Protein AF-A0A0B0EMR3-F1 (afdb_monomer)

Structure (mmCIF, N/CA/C/O backbone):
data_AF-A0A0B0EMR3-F1
#
_entry.id   AF-A0A0B0EMR3-F1
#
loop_
_atom_site.group_PDB
_atom_site.id
_atom_site.type_symbol
_atom_site.label_atom_id
_atom_site.label_alt_id
_atom_site.label_comp_id
_atom_site.label_asym_id
_atom_site.label_entity_id
_atom_site.label_seq_id
_atom_site.pdbx_PDB_ins_code
_atom_site.Cartn_x
_atom_site.Cartn_y
_atom_site.Cartn_z
_atom_site.occupancy
_atom_site.B_iso_or_equiv
_atom_site.auth_seq_id
_atom_site.auth_comp_id
_atom_site.auth_asym_id
_atom_site.auth_atom_id
_atom_site.pdbx_PDB_model_num
ATOM 1 N N . MET A 1 1 ? 4.623 22.990 12.867 1.00 52.25 1 MET A N 1
ATOM 2 C CA . MET A 1 1 ? 3.958 22.751 11.571 1.00 52.25 1 MET A CA 1
ATOM 3 C C . MET A 1 1 ? 4.017 21.261 11.329 1.00 52.25 1 MET A C 1
ATOM 5 O O . MET A 1 1 ? 5.117 20.756 11.161 1.00 52.25 1 MET A O 1
ATOM 9 N N . GLY A 1 2 ? 2.885 20.564 11.441 1.00 60.41 2 GLY A N 1
ATOM 10 C CA . GLY A 1 2 ? 2.825 19.161 11.035 1.00 60.41 2 GLY A CA 1
ATOM 11 C C . GLY A 1 2 ? 3.057 19.095 9.533 1.00 60.41 2 GLY A C 1
ATOM 12 O O . GLY A 1 2 ? 2.505 19.904 8.787 1.00 60.41 2 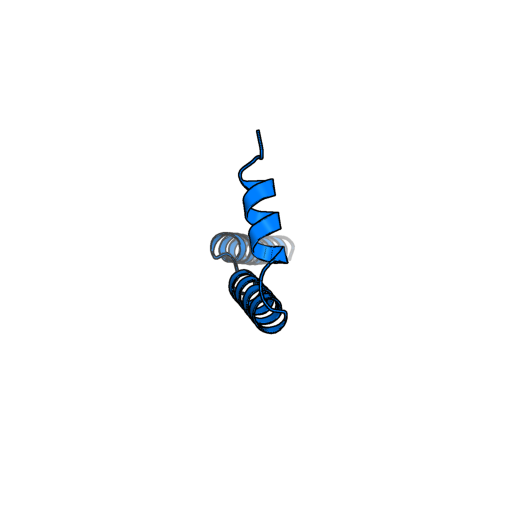GLY A O 1
ATOM 13 N N . THR A 1 3 ? 3.951 18.220 9.103 1.00 81.62 3 THR A N 1
ATOM 14 C CA . THR A 1 3 ? 4.168 17.979 7.680 1.00 81.62 3 THR A CA 1
ATOM 15 C C . THR A 1 3 ? 2.991 17.180 7.123 1.00 81.62 3 THR A C 1
ATOM 17 O O . THR A 1 3 ? 2.279 16.509 7.869 1.00 81.62 3 THR A O 1
ATOM 20 N N . ILE A 1 4 ? 2.802 17.193 5.801 1.00 83.75 4 ILE A N 1
ATOM 21 C CA . ILE A 1 4 ? 1.791 16.354 5.126 1.00 83.75 4 ILE A CA 1
ATOM 22 C C . ILE A 1 4 ? 1.932 14.876 5.552 1.00 83.75 4 ILE A C 1
ATOM 24 O O . ILE A 1 4 ? 0.937 14.165 5.682 1.00 83.75 4 ILE A O 1
ATOM 28 N N . SER A 1 5 ? 3.163 14.435 5.838 1.00 87.00 5 SER A N 1
ATOM 29 C CA . SER A 1 5 ? 3.472 13.092 6.341 1.00 87.00 5 SER A CA 1
ATOM 30 C C . SER A 1 5 ? 2.873 12.817 7.726 1.00 87.00 5 SER A C 1
ATOM 32 O O . SER A 1 5 ? 2.325 11.740 7.966 1.00 87.00 5 SER A O 1
ATOM 34 N N . ASP A 1 6 ? 2.916 13.798 8.631 1.00 91.75 6 ASP A N 1
ATOM 35 C CA . ASP A 1 6 ? 2.410 13.646 9.998 1.00 91.75 6 ASP A CA 1
ATOM 36 C C . ASP A 1 6 ? 0.880 13.529 10.016 1.00 91.75 6 ASP A C 1
ATOM 38 O O . ASP A 1 6 ? 0.321 12.673 10.706 1.00 91.75 6 ASP A O 1
ATOM 42 N N . GLU A 1 7 ? 0.197 14.342 9.206 1.00 91.62 7 GLU A N 1
ATOM 43 C CA . GLU A 1 7 ? -1.260 14.282 9.051 1.00 91.62 7 GLU A CA 1
ATOM 44 C C . GLU A 1 7 ? -1.714 12.973 8.398 1.00 91.62 7 GLU A C 1
ATOM 46 O O . GLU A 1 7 ? -2.697 12.364 8.828 1.00 91.62 7 GLU A O 1
ATOM 51 N N . LEU A 1 8 ? -0.984 12.511 7.380 1.00 91.62 8 LEU A N 1
ATOM 52 C CA . LEU A 1 8 ? -1.260 11.241 6.717 1.00 91.62 8 LEU A CA 1
ATOM 53 C C . LEU A 1 8 ? -1.072 10.059 7.679 1.00 91.62 8 LEU A C 1
ATOM 55 O O . LEU A 1 8 ? -1.933 9.184 7.759 1.00 91.62 8 LEU A O 1
ATOM 59 N N . SER A 1 9 ? 0.006 10.069 8.467 1.00 91.19 9 SER A N 1
ATOM 60 C CA . SER A 1 9 ? 0.276 9.058 9.495 1.00 91.19 9 SER A CA 1
ATOM 61 C C . SER A 1 9 ? -0.833 9.005 10.548 1.00 91.19 9 SER A C 1
ATOM 63 O O . SER A 1 9 ? -1.297 7.921 10.908 1.00 91.19 9 SER A O 1
ATOM 65 N N . ALA A 1 10 ? -1.310 10.165 11.011 1.00 93.88 10 ALA A N 1
ATOM 66 C CA . ALA A 1 10 ? -2.412 10.241 11.967 1.00 93.88 10 ALA A CA 1
ATOM 67 C C . ALA A 1 10 ? -3.713 9.653 11.397 1.00 93.88 10 ALA A C 1
ATOM 69 O O . ALA A 1 10 ? -4.388 8.881 12.080 1.00 93.88 10 ALA A O 1
ATOM 70 N N . LYS A 1 11 ? -4.032 9.952 10.131 1.00 93.75 11 LYS A N 1
ATOM 71 C CA . LYS A 1 11 ? -5.209 9.397 9.446 1.00 93.75 11 LYS A CA 1
ATOM 72 C C . LYS A 1 11 ? -5.126 7.880 9.311 1.00 93.75 11 LYS A C 1
ATOM 74 O O . LYS A 1 11 ? -6.070 7.205 9.700 1.00 93.75 11 LYS A O 1
ATOM 79 N N . ILE A 1 12 ? -3.992 7.342 8.857 1.00 92.62 12 ILE A N 1
ATOM 80 C CA . ILE A 1 12 ? -3.793 5.889 8.708 1.00 92.62 12 ILE A CA 1
ATOM 81 C C . ILE A 1 12 ? -3.922 5.175 10.061 1.00 92.62 12 ILE A C 1
ATOM 83 O O . ILE A 1 12 ? -4.549 4.122 10.157 1.00 92.62 12 ILE A O 1
ATOM 87 N N . LYS A 1 13 ? -3.376 5.755 11.138 1.00 92.56 13 LYS A N 1
ATOM 88 C CA . LYS A 1 13 ? -3.491 5.182 12.491 1.00 92.56 13 LYS A CA 1
ATOM 89 C C . LYS A 1 13 ? -4.931 5.150 13.006 1.00 92.56 13 LYS A C 1
ATOM 91 O O . LYS A 1 13 ? -5.268 4.225 13.744 1.00 92.56 13 LYS A O 1
ATOM 96 N N . SER A 1 14 ? -5.752 6.123 12.606 1.00 95.62 14 SER A N 1
ATOM 97 C CA . SER A 1 14 ? -7.164 6.236 12.986 1.00 95.62 14 SER A CA 1
ATOM 98 C C . SER A 1 14 ? -8.093 5.276 12.234 1.00 95.62 14 SER A C 1
ATOM 100 O O . SER A 1 14 ? -9.257 5.166 12.619 1.00 95.62 14 SER A O 1
ATOM 102 N N . LEU A 1 15 ? -7.624 4.612 11.174 1.00 95.25 15 LEU A N 1
ATOM 103 C CA . LEU A 1 15 ? -8.437 3.652 10.429 1.00 95.25 15 LEU A CA 1
ATOM 104 C C . LEU A 1 15 ? -8.735 2.402 11.281 1.00 95.25 15 LEU A C 1
ATOM 106 O O . LEU A 1 15 ? -7.864 1.960 12.044 1.00 95.25 15 LEU A O 1
ATOM 110 N N . PRO A 1 16 ? -9.928 1.800 11.140 1.00 96.88 16 PRO A N 1
ATOM 111 C CA . PRO A 1 16 ? -10.213 0.457 11.634 1.00 96.88 16 PRO A CA 1
ATOM 112 C C . PRO A 1 16 ? -9.210 -0.573 11.107 1.00 96.88 16 PRO A C 1
ATOM 114 O O . PRO A 1 16 ? -8.664 -0.427 10.015 1.00 96.88 16 PRO A O 1
ATOM 117 N N . ASP A 1 17 ? -8.992 -1.651 11.860 1.00 94.75 17 ASP A N 1
ATOM 118 C CA . ASP A 1 17 ? -7.995 -2.662 11.487 1.00 94.75 17 ASP A CA 1
ATOM 119 C C . ASP A 1 17 ? -8.304 -3.332 10.141 1.00 94.75 17 ASP A C 1
ATOM 121 O O . ASP A 1 17 ? -7.386 -3.600 9.372 1.00 94.75 17 ASP A O 1
ATOM 125 N N . ILE A 1 18 ? -9.587 -3.519 9.812 1.00 95.88 18 ILE A N 1
ATOM 126 C CA . ILE A 1 18 ? -10.004 -4.044 8.505 1.00 95.88 18 ILE A CA 1
ATOM 127 C C . ILE A 1 18 ? -9.622 -3.101 7.356 1.00 95.88 18 ILE A C 1
ATOM 129 O O . ILE A 1 18 ? -9.051 -3.544 6.366 1.00 95.88 18 ILE A O 1
ATOM 133 N N . GLU A 1 19 ? -9.827 -1.793 7.522 1.00 95.81 19 GLU A N 1
ATOM 134 C CA . GLU A 1 19 ? -9.490 -0.792 6.503 1.00 95.81 19 GLU A CA 1
ATOM 135 C C . GLU A 1 19 ? -7.971 -0.656 6.326 1.00 95.81 19 GLU A C 1
ATOM 137 O O . GLU A 1 19 ? -7.488 -0.407 5.223 1.00 95.81 19 GLU A O 1
ATOM 142 N N . LYS A 1 20 ? -7.188 -0.862 7.394 1.00 94.38 20 LYS A N 1
ATOM 143 C CA . LYS A 1 20 ? -5.721 -0.925 7.292 1.00 94.38 20 LYS A CA 1
ATOM 144 C C . LYS A 1 20 ? -5.266 -2.112 6.449 1.00 94.38 20 LYS A C 1
ATOM 146 O O . LYS A 1 20 ? -4.333 -1.957 5.666 1.00 94.38 20 LYS A O 1
ATOM 151 N N . ILE A 1 21 ? -5.902 -3.272 6.613 1.00 95.31 21 ILE A N 1
ATOM 152 C CA . ILE A 1 21 ? -5.591 -4.477 5.832 1.00 95.31 21 ILE A CA 1
ATOM 153 C C . ILE A 1 21 ? -5.943 -4.246 4.359 1.00 95.31 21 ILE A C 1
ATOM 155 O O . ILE A 1 21 ? -5.085 -4.433 3.503 1.00 95.31 21 ILE A O 1
ATOM 159 N N . GLU A 1 22 ? -7.139 -3.732 4.067 1.00 95.94 22 GLU A N 1
ATOM 160 C CA . GLU A 1 22 ? -7.555 -3.403 2.694 1.00 95.94 22 GLU A CA 1
ATOM 161 C C . GLU A 1 22 ? -6.631 -2.369 2.031 1.00 95.94 22 GLU A C 1
ATOM 163 O O . GLU A 1 22 ? -6.307 -2.474 0.845 1.00 95.94 22 GLU A O 1
ATOM 168 N N . LEU A 1 23 ? -6.162 -1.375 2.795 1.00 94.56 23 LEU A N 1
ATOM 169 C CA . LEU A 1 23 ? -5.198 -0.389 2.313 1.00 94.56 23 LEU A CA 1
ATOM 170 C C . LEU A 1 23 ? -3.852 -1.036 1.961 1.00 94.56 23 LEU A C 1
ATOM 172 O O . LEU A 1 23 ? -3.281 -0.716 0.919 1.00 94.56 23 LEU A O 1
ATOM 176 N N . VAL A 1 24 ? -3.350 -1.941 2.806 1.00 93.38 24 VAL A N 1
ATOM 177 C CA . VAL A 1 24 ? -2.116 -2.696 2.535 1.00 93.38 24 VAL A CA 1
ATOM 178 C C . VAL A 1 24 ? -2.279 -3.561 1.288 1.00 93.38 24 VAL A C 1
ATOM 180 O O . VAL A 1 24 ? -1.429 -3.491 0.401 1.00 93.38 24 VAL A O 1
ATOM 183 N N . ASP A 1 25 ? -3.381 -4.301 1.173 1.00 94.12 25 ASP A N 1
ATOM 184 C CA . ASP A 1 25 ? -3.664 -5.147 0.010 1.00 94.12 25 ASP A CA 1
ATOM 185 C C . ASP A 1 25 ? -3.726 -4.321 -1.281 1.00 94.12 25 ASP A C 1
ATOM 187 O O . ASP A 1 25 ? -3.123 -4.682 -2.292 1.00 94.12 25 ASP A O 1
ATOM 191 N N . SER A 1 26 ? -4.376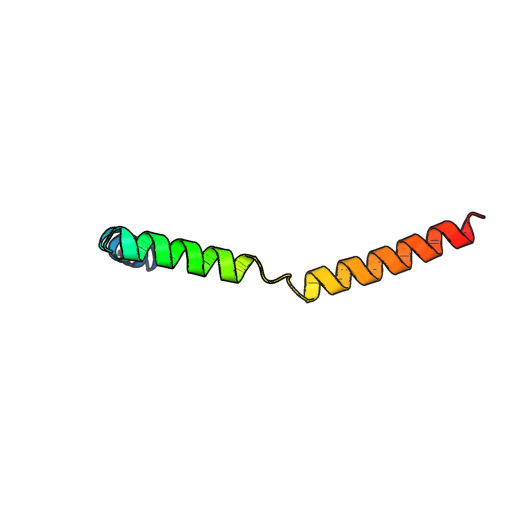 -3.155 -1.240 1.00 92.06 26 SER A N 1
ATOM 192 C CA . SER A 1 26 ? -4.441 -2.230 -2.376 1.00 92.06 26 SER A CA 1
ATOM 193 C C . SER A 1 26 ? -3.063 -1.700 -2.793 1.00 92.06 26 SER A C 1
ATOM 195 O O . SER A 1 26 ? -2.791 -1.566 -3.989 1.00 92.06 26 SER A O 1
ATOM 197 N N . ILE A 1 27 ? -2.174 -1.413 -1.834 1.00 91.19 27 ILE A N 1
ATOM 198 C CA . ILE A 1 27 ? -0.796 -0.979 -2.116 1.00 91.19 27 ILE A CA 1
ATOM 199 C C . ILE A 1 27 ? -0.002 -2.116 -2.761 1.00 91.19 27 ILE A C 1
ATOM 201 O O . ILE A 1 27 ? 0.654 -1.903 -3.781 1.00 91.19 27 ILE A O 1
ATOM 205 N N . LEU A 1 28 ? -0.082 -3.328 -2.207 1.00 90.56 28 LEU A N 1
ATOM 206 C CA . LEU A 1 28 ? 0.617 -4.493 -2.751 1.00 90.56 28 LEU A CA 1
ATOM 207 C C . LEU A 1 28 ? 0.151 -4.810 -4.178 1.00 90.56 28 LEU A C 1
ATOM 209 O O . LEU A 1 28 ? 0.978 -5.030 -5.057 1.00 90.56 28 LEU A O 1
ATOM 213 N N . MET A 1 29 ? -1.154 -4.727 -4.442 1.00 88.75 29 MET A N 1
ATOM 214 C CA . MET A 1 29 ? -1.724 -4.961 -5.772 1.00 88.75 29 MET A CA 1
ATOM 215 C C . MET A 1 29 ? -1.316 -3.892 -6.804 1.00 88.75 29 MET A C 1
ATOM 217 O O . MET A 1 29 ? -1.329 -4.138 -8.010 1.00 88.75 29 MET A O 1
ATOM 221 N N . GLN A 1 30 ? -0.959 -2.686 -6.355 1.00 84.81 30 GLN A N 1
ATOM 222 C CA . GLN A 1 30 ? -0.405 -1.644 -7.224 1.00 84.81 30 GLN A CA 1
ATOM 223 C C . GLN A 1 30 ? 1.081 -1.865 -7.524 1.00 84.81 30 GLN A C 1
ATOM 225 O O . GLN A 1 30 ? 1.501 -1.577 -8.642 1.00 84.81 30 GLN A O 1
ATOM 230 N N . LEU A 1 31 ? 1.847 -2.389 -6.562 1.00 81.75 31 LEU A N 1
ATOM 231 C CA . LEU A 1 31 ? 3.266 -2.725 -6.730 1.00 81.75 31 LEU A CA 1
ATOM 232 C C . LEU A 1 31 ? 3.498 -3.974 -7.590 1.00 81.75 31 LEU A C 1
ATOM 234 O O . LEU A 1 31 ? 4.558 -4.098 -8.191 1.00 81.75 31 LEU A O 1
ATOM 238 N N . ASP A 1 32 ? 2.518 -4.876 -7.672 1.00 76.69 32 ASP A N 1
ATOM 239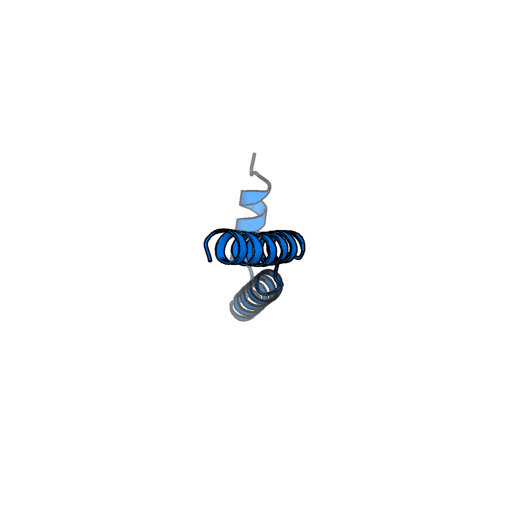 C CA . ASP A 1 32 ? 2.585 -6.090 -8.501 1.00 76.69 32 ASP A CA 1
ATOM 240 C C . ASP A 1 32 ? 2.545 -5.803 -10.013 1.00 76.69 32 ASP A C 1
ATOM 242 O O . ASP A 1 32 ? 2.801 -6.676 -10.839 1.00 76.69 32 ASP A O 1
ATOM 246 N N . LYS A 1 33 ? 2.232 -4.566 -10.414 1.00 73.19 33 LYS A N 1
ATOM 247 C CA . LYS A 1 33 ? 2.267 -4.180 -11.825 1.00 73.19 33 LYS A CA 1
ATOM 248 C C . LYS A 1 33 ? 3.727 -3.991 -12.240 1.00 73.19 33 LYS A C 1
ATOM 250 O O . LYS A 1 33 ? 4.352 -3.055 -11.737 1.00 73.19 33 LYS A O 1
ATOM 255 N N . PRO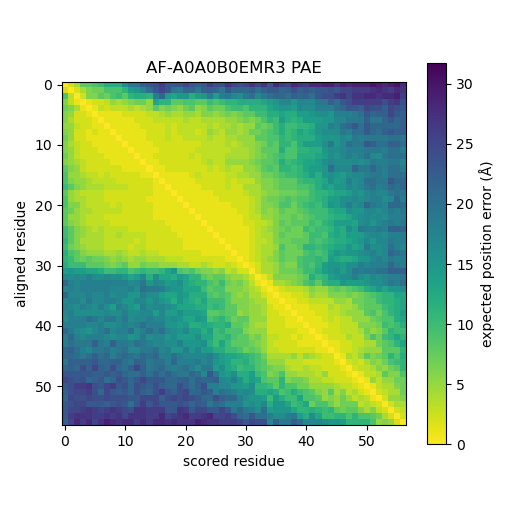 A 1 34 ? 4.266 -4.826 -13.148 1.00 67.94 34 PRO A N 1
ATOM 256 C CA . PRO A 1 34 ? 5.617 -4.625 -13.637 1.00 67.94 34 PRO A CA 1
ATOM 257 C C . PRO A 1 34 ? 5.698 -3.253 -14.299 1.00 67.94 34 PRO A C 1
ATOM 259 O O . PRO A 1 34 ? 4.780 -2.824 -15.008 1.00 67.94 34 PRO A O 1
ATOM 262 N N . ASP A 1 35 ? 6.775 -2.535 -14.000 1.00 79.38 35 ASP A N 1
ATOM 263 C CA . ASP A 1 35 ? 7.020 -1.244 -14.612 1.00 79.38 35 ASP A CA 1
ATOM 264 C C . ASP A 1 35 ? 7.364 -1.481 -16.094 1.00 79.38 35 ASP A C 1
ATOM 266 O O . ASP A 1 35 ? 8.380 -2.119 -16.392 1.00 79.38 35 ASP A O 1
ATOM 270 N N . PRO A 1 36 ? 6.547 -0.981 -17.040 1.00 78.88 36 PRO A N 1
ATOM 271 C CA . PRO A 1 36 ? 6.760 -1.227 -18.460 1.00 78.88 36 PRO A CA 1
ATOM 272 C C . PRO A 1 36 ? 8.074 -0.629 -18.982 1.00 78.88 36 PRO A C 1
ATOM 274 O O . PRO A 1 36 ? 8.533 -1.023 -20.054 1.00 78.88 36 PRO A O 1
ATOM 277 N N . GLU A 1 37 ? 8.685 0.326 -18.277 1.00 82.62 37 GLU A N 1
ATOM 278 C CA . GLU A 1 37 ? 10.027 0.818 -18.586 1.00 82.62 37 GLU A CA 1
ATOM 279 C C . GLU A 1 37 ? 11.097 -0.207 -18.189 1.00 82.62 37 GLU A C 1
ATOM 281 O O . GLU A 1 37 ? 11.989 -0.503 -18.986 1.00 82.62 37 GLU A O 1
ATOM 286 N N . ILE A 1 38 ? 10.964 -0.823 -17.011 1.00 81.38 38 ILE A N 1
ATOM 287 C CA . ILE A 1 38 ? 11.858 -1.895 -16.548 1.00 81.38 38 ILE A CA 1
ATOM 288 C C . ILE A 1 38 ? 11.739 -3.130 -17.447 1.00 81.38 38 ILE A C 1
ATOM 290 O O . ILE A 1 38 ? 12.760 -3.687 -17.856 1.00 81.38 38 ILE A O 1
ATOM 294 N N . ASP A 1 39 ? 10.520 -3.499 -17.846 1.00 80.69 39 ASP A N 1
ATOM 295 C CA . ASP A 1 39 ? 10.285 -4.605 -18.781 1.00 80.69 39 ASP A CA 1
ATOM 296 C C . ASP A 1 39 ? 10.983 -4.378 -20.132 1.00 80.69 39 ASP A C 1
ATOM 298 O O . ASP A 1 39 ? 11.561 -5.304 -20.707 1.00 80.69 39 ASP A O 1
ATOM 302 N N . ARG A 1 40 ? 10.969 -3.137 -20.641 1.00 82.38 40 ARG A N 1
ATOM 303 C CA . ARG A 1 40 ? 11.668 -2.771 -21.886 1.00 82.38 40 ARG A CA 1
ATOM 304 C C . ARG A 1 40 ? 13.178 -2.897 -21.745 1.00 82.38 40 ARG A C 1
ATOM 306 O O . ARG A 1 40 ? 13.811 -3.470 -22.627 1.00 82.38 40 ARG A O 1
ATOM 313 N N . ILE A 1 41 ? 13.740 -2.406 -20.640 1.00 86.00 41 ILE A N 1
ATOM 314 C CA . ILE A 1 41 ? 15.181 -2.502 -20.367 1.00 86.00 41 ILE A CA 1
ATOM 315 C C . ILE A 1 41 ? 15.611 -3.973 -20.314 1.00 86.00 41 ILE A C 1
ATOM 317 O O . ILE A 1 41 ? 16.616 -4.342 -20.918 1.00 86.00 41 ILE A O 1
ATOM 321 N N . TRP A 1 42 ? 14.838 -4.836 -19.649 1.00 80.69 42 TRP A N 1
ATOM 322 C CA . TRP A 1 42 ? 15.130 -6.270 -19.606 1.00 80.69 42 TRP A CA 1
ATOM 323 C C . TRP A 1 42 ? 15.016 -6.952 -20.972 1.00 80.69 42 TRP A C 1
ATOM 325 O O . TRP A 1 42 ? 15.856 -7.794 -21.295 1.00 80.69 42 TRP A O 1
ATOM 335 N N . ALA A 1 43 ? 14.029 -6.589 -21.794 1.00 82.50 43 ALA A N 1
ATOM 336 C CA . ALA A 1 43 ? 13.894 -7.125 -23.148 1.00 82.50 43 ALA A CA 1
ATOM 337 C C . ALA A 1 43 ? 15.078 -6.729 -24.051 1.00 82.50 43 ALA A C 1
ATOM 339 O O . ALA A 1 43 ? 15.623 -7.578 -24.766 1.00 82.50 43 ALA A O 1
ATOM 340 N N . ASP A 1 44 ? 15.507 -5.467 -23.985 1.00 84.56 44 ASP A N 1
ATOM 341 C CA . ASP A 1 44 ? 16.655 -4.961 -24.738 1.00 84.56 44 ASP A CA 1
ATOM 342 C C . ASP A 1 44 ? 17.966 -5.613 -24.280 1.00 84.56 44 ASP A C 1
ATOM 344 O O . ASP A 1 44 ? 18.778 -6.016 -25.120 1.00 84.56 44 ASP A O 1
ATOM 348 N N . GLU A 1 45 ? 18.154 -5.793 -22.969 1.00 80.75 45 GLU A N 1
ATOM 349 C CA . GLU A 1 45 ? 19.327 -6.470 -22.410 1.00 80.75 45 GLU A CA 1
ATOM 350 C C . GLU A 1 45 ? 19.362 -7.946 -22.819 1.00 80.75 45 GLU A C 1
ATOM 352 O O . GLU A 1 45 ? 20.393 -8.440 -23.269 1.00 80.75 45 GLU A O 1
ATOM 357 N N . HIS A 1 46 ? 18.228 -8.650 -22.767 1.00 80.12 46 HIS A N 1
ATOM 358 C CA . HIS A 1 46 ? 18.150 -10.041 -23.213 1.00 80.12 46 HIS A CA 1
ATOM 359 C C . HIS A 1 46 ? 18.465 -10.175 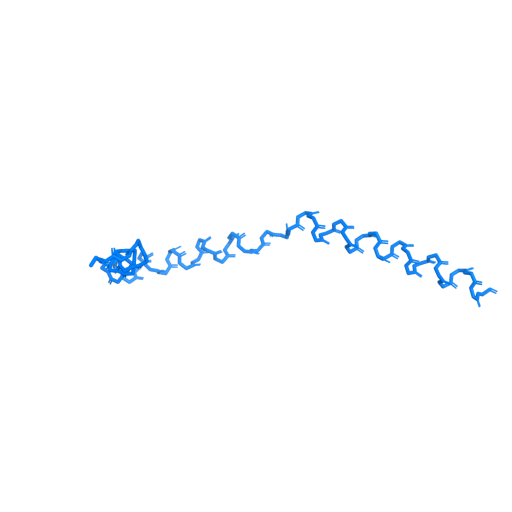-24.715 1.00 80.12 46 HIS A C 1
ATOM 361 O O . HIS A 1 46 ? 19.184 -11.087 -25.136 1.00 80.12 46 HIS A O 1
ATOM 367 N N . ALA A 1 47 ? 17.990 -9.236 -25.540 1.00 80.00 47 ALA A N 1
ATOM 368 C CA . ALA A 1 47 ? 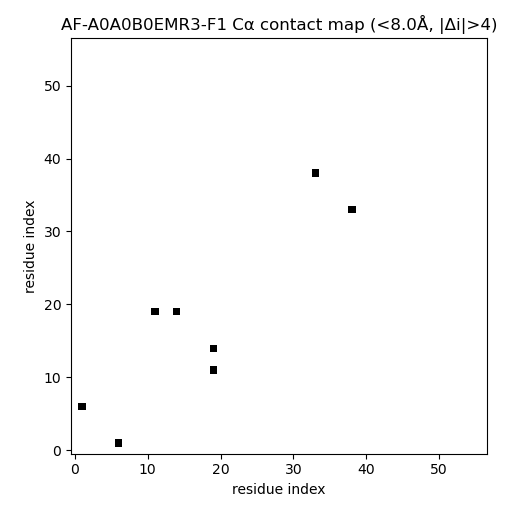18.322 -9.183 -26.963 1.00 80.00 47 ALA A CA 1
ATOM 369 C C . ALA A 1 47 ? 19.806 -8.845 -27.209 1.00 80.00 47 ALA A C 1
ATOM 371 O O . ALA A 1 47 ? 20.428 -9.375 -28.134 1.00 80.00 47 ALA A O 1
ATOM 372 N N . ASN A 1 48 ? 20.398 -7.975 -26.391 1.00 79.88 48 ASN A N 1
ATOM 373 C CA . ASN A 1 48 ? 21.813 -7.626 -26.461 1.00 79.88 48 ASN A CA 1
ATOM 374 C C . ASN A 1 48 ? 22.730 -8.779 -26.017 1.00 79.88 48 ASN A C 1
ATOM 376 O O . ASN A 1 48 ? 23.717 -9.075 -26.697 1.00 79.88 48 ASN A O 1
ATOM 380 N N . ALA A 1 49 ? 22.371 -9.471 -24.936 1.00 77.62 49 ALA A N 1
ATOM 381 C CA . ALA A 1 49 ? 23.066 -10.652 -24.439 1.00 77.62 49 ALA A CA 1
ATOM 382 C C . ALA A 1 49 ? 23.065 -11.774 -25.488 1.00 77.62 49 ALA A C 1
ATOM 384 O O . ALA A 1 49 ? 24.112 -12.359 -25.763 1.00 77.62 49 ALA A O 1
ATOM 385 N N . GLY A 1 50 ? 21.923 -11.996 -26.153 1.00 73.56 50 GLY A N 1
ATOM 386 C CA . GLY A 1 50 ? 21.788 -12.934 -27.271 1.00 73.56 50 GLY A CA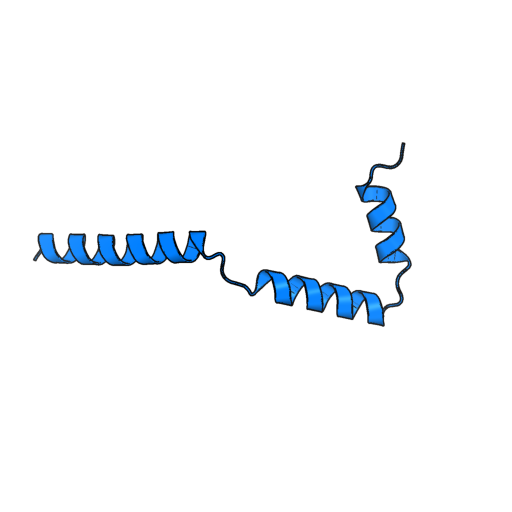 1
ATOM 387 C C . GLY A 1 50 ? 22.684 -12.609 -28.475 1.00 73.56 50 GLY A C 1
ATOM 388 O O . GLY A 1 50 ? 23.214 -13.507 -29.128 1.00 73.56 50 GLY A O 1
ATOM 389 N N . ARG A 1 51 ? 22.914 -11.321 -28.758 1.00 69.69 51 ARG A N 1
ATOM 390 C CA . ARG A 1 51 ? 23.840 -10.890 -29.820 1.00 69.69 51 ARG A CA 1
ATOM 391 C C . ARG A 1 51 ? 25.304 -11.102 -29.446 1.00 69.69 51 ARG A C 1
ATOM 393 O O . ARG A 1 51 ? 26.078 -11.524 -30.300 1.00 69.69 51 ARG A O 1
ATOM 400 N N . HIS A 1 52 ? 25.673 -10.855 -28.191 1.00 66.56 52 HIS A N 1
ATOM 401 C CA . HIS A 1 52 ? 27.043 -11.058 -27.720 1.00 66.56 52 HIS A CA 1
ATOM 402 C C . HIS A 1 52 ? 27.446 -12.535 -27.752 1.00 66.56 52 HIS A C 1
ATOM 404 O O . HIS A 1 52 ? 28.515 -12.851 -28.259 1.00 66.56 52 HIS A O 1
ATOM 410 N N . ILE A 1 53 ? 26.587 -13.461 -27.315 1.00 66.19 53 ILE A N 1
ATOM 411 C CA . ILE A 1 53 ? 26.895 -14.903 -27.392 1.00 66.19 53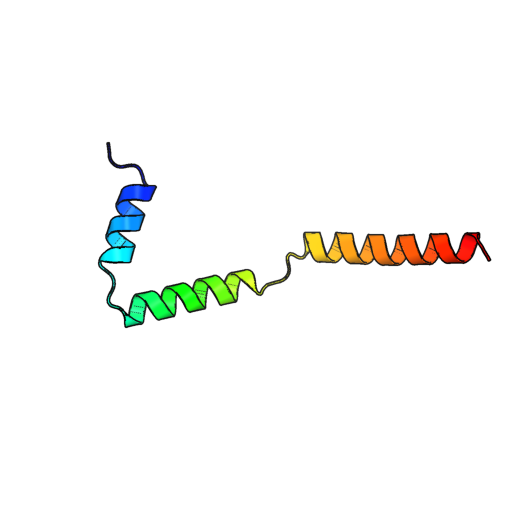 ILE A CA 1
ATOM 412 C C . ILE A 1 53 ? 27.049 -15.407 -28.838 1.00 66.19 53 ILE A C 1
ATOM 414 O O . ILE A 1 53 ? 27.853 -16.301 -29.092 1.00 66.19 53 ILE A O 1
ATOM 418 N N . SER A 1 54 ? 26.345 -14.798 -29.799 1.00 64.00 54 SER A N 1
ATOM 419 C CA . SER A 1 54 ? 26.420 -15.176 -31.215 1.00 64.00 54 SER A CA 1
ATOM 420 C C . SER A 1 54 ? 27.645 -14.617 -31.955 1.00 64.00 54 SER A C 1
ATOM 422 O O . SER A 1 54 ? 27.918 -15.079 -33.056 1.00 64.00 54 SER A O 1
ATOM 424 N N . GLN A 1 55 ? 28.362 -13.630 -31.400 1.00 60.25 55 GLN A N 1
ATOM 425 C CA . GLN A 1 55 ? 29.608 -13.096 -31.981 1.00 60.25 55 GLN A CA 1
ATOM 426 C C . GLN A 1 55 ? 30.871 -13.806 -31.472 1.00 60.25 55 GLN A C 1
ATOM 428 O O . GLN A 1 55 ? 31.950 -13.607 -32.025 1.00 60.25 55 GLN A O 1
ATOM 433 N N . VAL A 1 56 ? 30.747 -14.605 -30.410 1.00 57.31 56 VAL A N 1
ATOM 434 C CA . VAL A 1 56 ? 31.869 -15.302 -29.755 1.00 57.31 56 VAL A CA 1
ATOM 435 C C . VAL A 1 56 ? 31.881 -16.807 -30.102 1.00 57.31 56 VAL A C 1
ATOM 437 O O . VAL A 1 56 ? 32.752 -17.536 -29.634 1.00 57.31 56 VAL A O 1
ATOM 440 N N . THR A 1 57 ? 30.946 -17.267 -30.9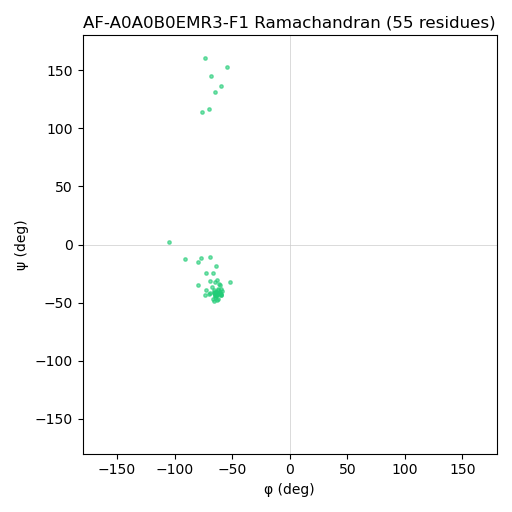45 1.00 51.91 57 THR A N 1
ATOM 441 C CA . THR A 1 57 ? 30.886 -18.626 -31.526 1.00 51.91 57 THR A CA 1
ATOM 442 C C . THR A 1 57 ? 31.147 -18.556 -33.023 1.00 51.91 57 THR A C 1
ATOM 444 O O . THR A 1 57 ? 31.889 -19.425 -33.531 1.00 51.91 57 THR A O 1
#

pLDDT: mean 82.8, std 11.86, range [51.91, 96.88]

Mean predicted aligned error: 10.7 Å

Foldseek 3Di:
DQDPVNVVVVVLVPDDPVVVVVVVVVVVVVVPDPDVVVVVVVVVVVVVVVVVVVVVD

Radius of gyration: 21.56 Å; Cα contacts (8 Å, |Δi|>4): 4; chains: 1; bounding box: 42×41×45 Å

Organism: NCBI:txid237368

Sequence (57 aa):
MGTISDELSAKIKSLPDIEKIELVDSILMQLDKPDPEIDRIWADEHANAGRHISQVT

Solvent-accessible surface area (backbone atoms only — not comparable to full-atom values): 3439 Å² total; per-residue (Å²): 131,82,49,75,65,54,56,50,51,53,53,61,68,69,46,55,74,67,57,49,51,54,51,51,52,54,50,52,64,59,66,69,54,76,54,70,68,60,53,49,53,53,52,53,48,54,55,48,53,56,51,55,60,64,75,78,109

InterPro domains:
  IPR013406 Conserved hypothetical protein CHP02574, addiction module [PF09720] (14-45)

Secondary structure (DSSP, 8-state):
---HHHHHHHHHHHS-HHHHHHHHHHHHHHHTS--HHHHHHHHHHHHHHHHHHHH--